Protein AF-A0A1G9VA24-F1 (afdb_monomer)

pLDDT: mean 72.99, std 14.92, range [42.81, 91.88]

Radius of gyration: 18.96 Å; Cα contacts (8 Å, |Δi|>4): 62; chains: 1; bounding box: 37×25×59 Å

Foldseek 3Di:
DDQDPDPLSLLVVLLVLLVVVLPDPPQDPVRNVVSVVSNVVSCVQNVVVDDHPDPPDPSNVVSVVVSVVSVVVSVVVVVVVVVVVPQPDQADPVRPRDPDDPPPPDDD

Organism: NCBI:txid582672

Solvent-accessible surface area (backbone atoms only — not comparable to full-atom values): 6508 Å² total; per-residue (Å²): 132,81,63,48,93,50,70,63,37,45,32,54,46,49,30,53,51,31,51,52,60,48,70,41,84,91,57,52,68,74,56,37,51,52,29,48,50,51,31,52,54,28,46,73,63,58,46,89,83,55,81,68,62,58,83,95,34,73,69,30,53,50,52,52,54,52,50,50,54,54,52,49,52,54,51,50,53,52,50,53,52,51,59,62,67,71,46,85,73,74,51,50,99,82,72,72,34,69,82,75,59,102,73,67,82,76,76,134

Mean predicted aligned error: 12.88 Å

Sequence (108 aa):
MRPTDDLAGRLRWLDKVATHARGLPDVPAPRAALLQAIIEWARSHDHGTQVLPREGTRPADTIDRELRALQEYVEQDRRARQQYSDLPQNTRADGSGEPVGPDWPFYE

Secondary structure (DSSP, 8-state):
-PPPSSHHHHHHHHHHHHHHHHTSTT--HHHHHHHHHHHHHHHHHHSTTS-PPPTTSHHHHHHHHHHHHHHHHHHHHHHHHHHHHSS-----TTS------TTTTPP-

Structure (mmCIF, N/CA/C/O backbone):
data_AF-A0A1G9VA24-F1
#
_entry.id   AF-A0A1G9VA24-F1
#
loop_
_atom_site.group_PDB
_atom_site.id
_atom_site.type_symbol
_atom_site.label_atom_id
_atom_site.label_alt_id
_atom_site.label_comp_id
_atom_site.label_asym_id
_atom_site.label_entity_id
_atom_site.label_seq_id
_atom_site.pdbx_PDB_ins_code
_atom_site.Cartn_x
_atom_site.Cartn_y
_atom_site.Cartn_z
_atom_site.occupancy
_atom_site.B_iso_or_equiv
_atom_site.auth_seq_id
_atom_site.auth_comp_id
_atom_site.auth_asym_id
_atom_site.auth_atom_id
_atom_site.pdbx_PDB_model_num
ATOM 1 N N . MET A 1 1 ? -4.423 -17.301 1.077 1.00 43.34 1 MET A N 1
ATOM 2 C CA . MET A 1 1 ? -4.779 -16.963 2.472 1.00 43.34 1 MET A CA 1
ATOM 3 C C . MET A 1 1 ? -5.730 -15.780 2.386 1.00 43.34 1 MET A C 1
ATOM 5 O O . MET A 1 1 ? -5.306 -14.751 1.875 1.00 43.34 1 MET A O 1
ATOM 9 N N . ARG A 1 2 ? -7.021 -15.958 2.698 1.00 45.72 2 ARG A N 1
ATOM 10 C CA . ARG A 1 2 ? -7.968 -14.828 2.714 1.00 45.72 2 ARG A CA 1
ATOM 11 C C . ARG A 1 2 ? -7.557 -13.873 3.847 1.00 45.72 2 ARG A C 1
ATOM 13 O O . ARG A 1 2 ? -7.110 -14.388 4.874 1.00 45.72 2 ARG A O 1
ATOM 20 N N . PRO A 1 3 ? -7.649 -12.544 3.674 1.00 49.97 3 PRO A N 1
ATOM 21 C CA . PRO A 1 3 ? -7.504 -11.634 4.801 1.00 49.97 3 PRO A CA 1
ATOM 22 C C . PRO A 1 3 ? -8.572 -11.991 5.838 1.00 49.97 3 PRO A C 1
ATOM 24 O O . PRO A 1 3 ? -9.726 -12.227 5.483 1.00 49.97 3 PRO A O 1
ATOM 27 N N . THR A 1 4 ? -8.178 -12.107 7.103 1.00 55.19 4 THR A N 1
ATOM 28 C CA . THR A 1 4 ? -9.132 -12.040 8.211 1.00 55.19 4 THR A CA 1
ATOM 29 C C . THR A 1 4 ? -9.849 -10.691 8.090 1.00 55.19 4 THR A C 1
ATOM 31 O O . THR A 1 4 ? -9.181 -9.697 7.812 1.00 55.19 4 THR A O 1
ATOM 34 N N . ASP A 1 5 ? -11.178 -10.644 8.236 1.00 66.62 5 ASP A N 1
ATOM 35 C CA . ASP A 1 5 ? -11.960 -9.401 8.047 1.00 66.62 5 ASP A CA 1
ATOM 36 C C . ASP A 1 5 ? -11.600 -8.295 9.062 1.00 66.62 5 ASP A C 1
ATOM 38 O O . ASP A 1 5 ? -11.943 -7.126 8.880 1.00 66.62 5 ASP A O 1
ATOM 42 N N . ASP A 1 6 ? -10.846 -8.634 10.110 1.00 77.00 6 ASP A N 1
ATOM 43 C CA . ASP A 1 6 ? -10.328 -7.664 11.062 1.00 77.00 6 ASP A CA 1
ATOM 44 C C . ASP A 1 6 ? -9.209 -6.776 10.475 1.00 77.00 6 ASP A C 1
ATOM 46 O O . ASP A 1 6 ? -8.467 -7.132 9.554 1.00 77.00 6 ASP A O 1
ATOM 50 N N . LEU A 1 7 ? -9.106 -5.556 11.010 1.00 80.69 7 LEU A N 1
ATOM 51 C CA . LEU A 1 7 ? -8.142 -4.543 10.570 1.00 80.69 7 LEU A CA 1
ATOM 52 C C . LEU A 1 7 ? -6.690 -5.059 10.623 1.00 80.69 7 LEU A C 1
ATOM 54 O O . LEU A 1 7 ? -5.912 -4.827 9.699 1.00 80.69 7 LEU A O 1
ATOM 58 N N . ALA A 1 8 ? -6.341 -5.823 11.660 1.00 81.75 8 ALA A N 1
ATOM 59 C CA . ALA A 1 8 ? -5.005 -6.393 11.828 1.00 81.75 8 ALA A CA 1
ATOM 60 C C . ALA A 1 8 ? -4.658 -7.410 10.724 1.00 81.75 8 ALA A C 1
ATOM 62 O O . ALA A 1 8 ? -3.559 -7.407 10.172 1.00 81.75 8 ALA A O 1
ATOM 63 N N . GLY A 1 9 ? -5.599 -8.281 10.361 1.00 82.31 9 GLY A N 1
ATOM 64 C CA . GLY A 1 9 ? -5.462 -9.255 9.284 1.00 82.31 9 GLY A CA 1
ATOM 65 C C . GLY A 1 9 ? -5.260 -8.586 7.929 1.00 82.31 9 GLY A C 1
ATOM 66 O O . GLY A 1 9 ? -4.410 -9.023 7.147 1.00 82.31 9 GLY A O 1
ATOM 67 N N . ARG A 1 10 ? -5.978 -7.488 7.672 1.00 83.25 10 ARG A N 1
ATOM 68 C CA . ARG A 1 10 ? -5.829 -6.698 6.443 1.00 83.25 10 ARG A CA 1
ATOM 69 C C . ARG A 1 10 ? -4.491 -5.945 6.381 1.00 83.25 10 ARG A C 1
ATOM 71 O O . ARG A 1 10 ? -3.870 -5.937 5.317 1.00 83.25 10 ARG A O 1
ATOM 78 N N . LEU A 1 11 ? -4.005 -5.396 7.500 1.00 86.81 11 LEU A N 1
ATOM 79 C CA . LEU A 1 11 ? -2.672 -4.779 7.601 1.00 86.81 11 LEU A CA 1
ATOM 80 C C . LEU A 1 11 ? -1.548 -5.799 7.359 1.00 86.81 11 LEU A C 1
ATOM 82 O O . LEU A 1 11 ? -0.671 -5.570 6.525 1.00 86.81 11 LEU A O 1
ATOM 86 N N . ARG A 1 12 ? -1.616 -6.968 8.009 1.00 86.94 12 ARG A N 1
ATOM 87 C CA . ARG A 1 12 ? -0.652 -8.066 7.806 1.00 86.94 12 ARG A CA 1
ATOM 88 C C . ARG A 1 12 ? -0.640 -8.591 6.377 1.00 86.94 12 ARG A C 1
ATOM 90 O O . ARG A 1 12 ? 0.418 -8.924 5.843 1.00 86.94 12 ARG A O 1
ATOM 97 N N . TRP A 1 13 ? -1.813 -8.691 5.752 1.00 87.94 13 TRP A N 1
ATOM 98 C CA . TRP A 1 13 ? -1.907 -9.062 4.344 1.00 87.94 13 TRP A CA 1
ATOM 99 C C . TRP A 1 13 ? -1.180 -8.043 3.462 1.00 87.94 13 TRP A C 1
ATOM 101 O O . TRP A 1 13 ? -0.388 -8.448 2.610 1.00 87.94 13 TRP A O 1
ATOM 111 N N . LEU A 1 14 ? -1.391 -6.745 3.699 1.00 87.00 14 LEU A N 1
ATOM 112 C CA . LEU A 1 14 ? -0.763 -5.683 2.917 1.00 87.00 14 LEU A CA 1
ATOM 113 C C . LEU A 1 14 ? 0.767 -5.703 3.054 1.00 87.00 14 LEU A C 1
ATOM 115 O O . LEU A 1 14 ? 1.452 -5.703 2.032 1.00 87.00 14 LEU A O 1
ATOM 119 N N . ASP A 1 15 ? 1.302 -5.812 4.278 1.00 89.81 15 ASP A N 1
ATOM 120 C CA . ASP A 1 15 ? 2.750 -5.966 4.522 1.00 89.81 15 ASP A CA 1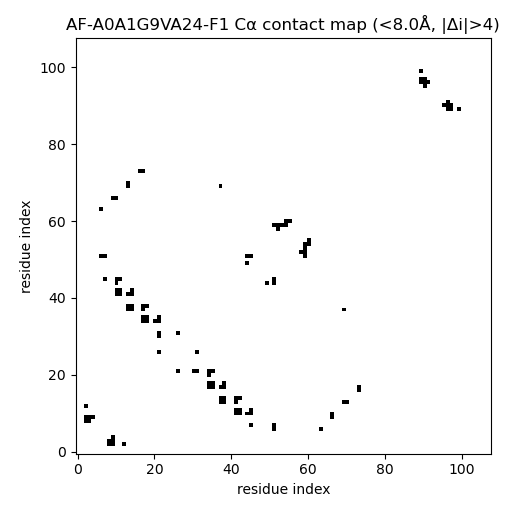
ATOM 121 C C . ASP A 1 15 ? 3.319 -7.165 3.753 1.00 89.81 15 ASP A C 1
ATOM 123 O O . ASP A 1 15 ? 4.313 -7.046 3.032 1.00 89.81 15 ASP A O 1
ATOM 127 N N . LYS A 1 16 ? 2.648 -8.321 3.832 1.00 89.44 16 LYS A N 1
ATOM 128 C CA . LYS A 1 16 ? 3.092 -9.545 3.156 1.00 89.44 16 LYS A CA 1
ATOM 129 C C . LYS A 1 16 ? 3.125 -9.392 1.636 1.00 89.44 16 LYS A C 1
ATOM 131 O O . LYS A 1 16 ? 4.105 -9.797 1.009 1.00 89.44 16 LYS A O 1
ATOM 136 N N . VAL A 1 17 ? 2.068 -8.843 1.034 1.00 87.75 17 VAL A N 1
ATOM 137 C CA . VAL A 1 17 ? 1.991 -8.696 -0.427 1.00 87.75 17 VAL A CA 1
ATOM 138 C C . VAL A 1 17 ? 2.964 -7.626 -0.917 1.00 87.75 17 VAL A C 1
ATOM 140 O O . VAL A 1 17 ? 3.680 -7.881 -1.884 1.00 87.75 17 VAL A O 1
ATOM 143 N N . ALA A 1 18 ? 3.069 -6.483 -0.236 1.00 88.75 18 ALA A N 1
ATOM 144 C CA . ALA A 1 18 ? 4.021 -5.434 -0.596 1.00 88.75 18 ALA A CA 1
ATOM 145 C C . ALA A 1 18 ? 5.479 -5.901 -0.443 1.00 88.75 18 ALA A C 1
ATOM 147 O O . ALA A 1 18 ? 6.298 -5.666 -1.333 1.00 88.75 18 ALA A O 1
ATOM 148 N N . THR A 1 19 ? 5.797 -6.639 0.629 1.00 90.31 19 THR A N 1
ATOM 149 C CA . THR A 1 19 ? 7.117 -7.262 0.829 1.00 90.31 19 THR A CA 1
ATOM 150 C C . THR A 1 19 ? 7.449 -8.226 -0.303 1.00 90.31 19 THR A C 1
ATOM 152 O O . THR A 1 19 ? 8.550 -8.177 -0.853 1.00 90.31 19 THR A O 1
ATOM 155 N N . HIS A 1 20 ? 6.497 -9.079 -0.687 1.00 87.94 20 HIS A N 1
ATOM 156 C CA . HIS A 1 20 ? 6.690 -9.997 -1.802 1.00 87.94 20 HIS A CA 1
ATOM 157 C C . HIS A 1 20 ? 6.895 -9.246 -3.123 1.00 87.94 20 HIS A C 1
ATOM 159 O O . HIS A 1 20 ? 7.870 -9.511 -3.819 1.00 87.94 20 HIS A O 1
ATOM 165 N N . ALA A 1 21 ? 6.033 -8.274 -3.437 1.00 83.31 21 ALA A N 1
ATOM 166 C CA . ALA A 1 21 ? 6.106 -7.490 -4.668 1.00 83.31 21 ALA A CA 1
ATOM 167 C C . ALA A 1 21 ? 7.442 -6.750 -4.813 1.00 83.31 21 ALA A C 1
ATOM 169 O O . ALA A 1 21 ? 8.009 -6.722 -5.904 1.00 83.31 21 ALA A O 1
ATOM 170 N N . ARG A 1 22 ? 7.970 -6.206 -3.708 1.00 86.75 22 ARG A N 1
ATOM 171 C CA . ARG A 1 22 ? 9.265 -5.512 -3.669 1.00 86.75 22 ARG A CA 1
ATOM 172 C C . ARG A 1 22 ? 10.445 -6.455 -3.905 1.00 86.75 22 ARG A C 1
ATOM 174 O O . ARG A 1 22 ? 11.456 -6.024 -4.442 1.00 86.75 22 ARG A O 1
ATOM 181 N N . GLY A 1 23 ? 10.331 -7.710 -3.469 1.00 84.50 23 GLY A N 1
ATOM 182 C CA . GLY A 1 23 ? 11.377 -8.727 -3.601 1.00 84.50 23 GLY A CA 1
ATOM 183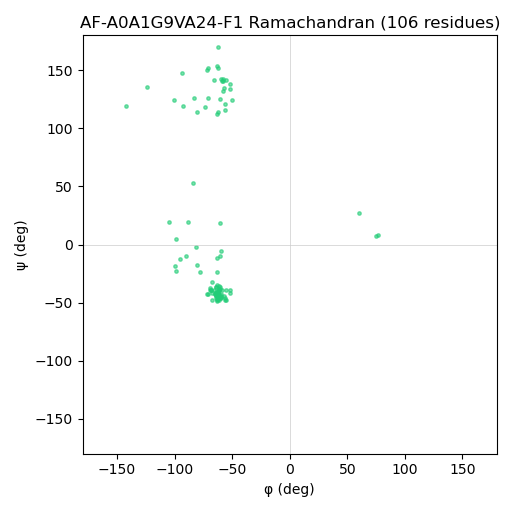 C C . GLY A 1 23 ? 11.443 -9.404 -4.972 1.00 84.50 23 GLY A C 1
ATOM 184 O O . GLY A 1 23 ? 12.296 -10.264 -5.175 1.00 84.50 23 GLY A O 1
ATOM 185 N N . LEU A 1 24 ? 10.546 -9.059 -5.897 1.00 81.44 24 LEU A N 1
ATOM 186 C CA . LEU A 1 24 ? 10.564 -9.606 -7.250 1.00 81.44 24 LEU A CA 1
ATOM 187 C C . LEU A 1 24 ? 11.739 -9.027 -8.063 1.00 81.44 24 LEU A C 1
ATOM 189 O O . LEU A 1 24 ? 12.139 -7.884 -7.830 1.00 81.44 24 LEU A O 1
ATOM 193 N N . PRO A 1 25 ? 12.280 -9.788 -9.031 1.00 75.12 25 PRO A N 1
ATOM 194 C CA . PRO A 1 25 ? 13.293 -9.270 -9.943 1.00 75.12 25 PRO A CA 1
ATOM 195 C C . PRO A 1 25 ? 12.724 -8.117 -10.786 1.00 75.12 25 PRO A C 1
ATOM 197 O O . PRO A 1 25 ? 11.510 -8.039 -11.019 1.00 75.12 25 PRO A O 1
ATOM 200 N N . ASP A 1 26 ? 13.615 -7.213 -11.201 1.00 78.56 26 ASP A N 1
ATOM 201 C CA . ASP A 1 26 ? 13.349 -6.094 -12.119 1.00 78.56 26 ASP A CA 1
ATOM 202 C C . ASP A 1 26 ? 12.296 -5.077 -11.653 1.00 78.56 26 ASP A C 1
ATOM 204 O O . ASP A 1 26 ? 11.650 -4.403 -12.456 1.00 78.56 26 ASP A O 1
ATOM 208 N N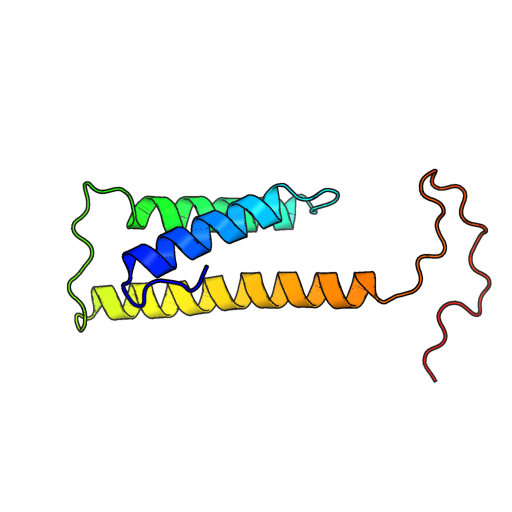 . VAL A 1 27 ? 12.119 -4.919 -10.339 1.00 73.56 27 VAL A N 1
ATOM 209 C CA . VAL A 1 27 ? 11.276 -3.853 -9.782 1.00 73.56 27 VAL A CA 1
ATOM 210 C C . VAL A 1 27 ? 12.008 -2.509 -9.920 1.00 73.56 27 VAL A C 1
ATOM 212 O O . VAL A 1 27 ? 13.064 -2.331 -9.309 1.00 73.56 27 VAL A O 1
ATOM 215 N N . PRO A 1 28 ? 11.463 -1.523 -10.662 1.00 80.19 28 PRO A N 1
ATOM 216 C CA . PRO A 1 28 ? 12.107 -0.219 -10.805 1.00 80.19 28 PRO A CA 1
ATOM 217 C C . PRO A 1 28 ? 12.293 0.472 -9.449 1.00 80.19 28 PRO A C 1
ATOM 219 O O . PRO A 1 28 ? 11.396 0.424 -8.607 1.00 80.19 28 PRO A O 1
ATOM 222 N N . ALA A 1 29 ? 13.408 1.181 -9.247 1.00 79.69 29 ALA A N 1
ATOM 223 C CA . ALA A 1 29 ? 13.715 1.837 -7.969 1.00 79.69 29 ALA A CA 1
ATOM 224 C C . ALA A 1 29 ? 12.586 2.750 -7.428 1.00 79.69 29 ALA A C 1
ATOM 226 O O . ALA A 1 29 ? 12.272 2.641 -6.240 1.00 79.69 29 ALA A O 1
ATOM 227 N N . PRO A 1 30 ? 11.891 3.567 -8.253 1.00 81.75 30 PRO A N 1
ATOM 228 C CA . PRO A 1 30 ? 10.740 4.344 -7.779 1.00 81.75 30 PRO A CA 1
ATOM 229 C C . PRO A 1 30 ? 9.602 3.463 -7.246 1.00 81.75 30 PRO A C 1
ATOM 231 O O . PRO A 1 30 ? 8.960 3.789 -6.251 1.00 81.75 30 PRO A O 1
ATOM 234 N N . ARG A 1 31 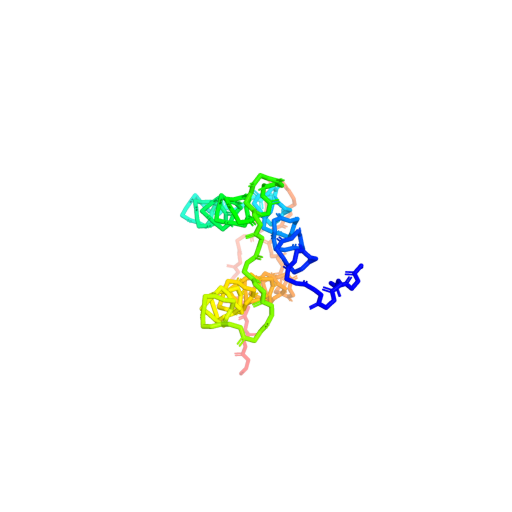? 9.378 2.305 -7.877 1.00 78.19 31 ARG A N 1
ATOM 235 C CA . ARG A 1 31 ? 8.354 1.339 -7.470 1.00 78.19 31 ARG A CA 1
ATOM 236 C C . ARG A 1 31 ? 8.745 0.629 -6.178 1.00 78.19 31 ARG A C 1
ATOM 238 O O . ARG A 1 31 ? 7.911 0.478 -5.290 1.00 78.19 31 ARG A O 1
ATOM 245 N N . ALA A 1 32 ? 10.010 0.235 -6.050 1.00 84.38 32 ALA A N 1
ATOM 246 C CA . ALA A 1 32 ? 10.532 -0.370 -4.830 1.00 84.38 32 ALA A CA 1
ATOM 247 C C . ALA A 1 32 ? 10.408 0.581 -3.627 1.00 84.38 32 ALA A C 1
ATOM 249 O O . ALA A 1 32 ? 10.046 0.133 -2.541 1.00 84.38 32 ALA A O 1
ATOM 250 N N . ALA A 1 33 ? 10.640 1.884 -3.831 1.00 85.88 33 ALA A N 1
ATOM 251 C CA . ALA A 1 33 ? 10.472 2.908 -2.802 1.00 85.88 33 ALA A CA 1
ATOM 252 C C . ALA A 1 33 ? 9.007 3.049 -2.350 1.00 85.88 33 ALA A C 1
ATOM 254 O O . ALA A 1 33 ? 8.736 3.092 -1.152 1.00 85.88 33 ALA A O 1
ATOM 255 N N . LEU A 1 34 ? 8.053 3.041 -3.288 1.00 85.94 34 LEU A N 1
ATOM 256 C CA . LEU A 1 34 ? 6.622 3.067 -2.958 1.00 85.94 34 LEU A CA 1
ATOM 257 C C . LEU A 1 34 ? 6.190 1.813 -2.186 1.00 85.94 34 LEU A C 1
ATOM 259 O O . LEU A 1 34 ? 5.507 1.917 -1.171 1.00 85.94 34 LEU A O 1
ATOM 263 N N . LEU A 1 35 ? 6.632 0.627 -2.611 1.00 88.94 35 LEU A N 1
ATOM 264 C CA . LEU A 1 35 ? 6.345 -0.623 -1.900 1.00 88.94 35 LEU A CA 1
ATOM 265 C C . LEU A 1 35 ? 6.980 -0.647 -0.501 1.00 88.94 35 LEU A C 1
ATOM 267 O O . LEU A 1 35 ? 6.367 -1.149 0.437 1.00 88.94 35 LEU A O 1
ATOM 271 N N . GLN A 1 36 ? 8.176 -0.075 -0.337 1.00 91.88 36 GLN A N 1
ATOM 272 C CA . GLN A 1 36 ? 8.812 0.104 0.971 1.00 91.88 36 GLN A CA 1
ATOM 273 C C . GLN A 1 36 ? 7.990 1.026 1.884 1.00 91.88 36 GLN A C 1
ATOM 275 O O . GLN A 1 36 ? 7.757 0.667 3.035 1.00 91.88 36 GLN A O 1
ATOM 280 N N . ALA A 1 37 ? 7.490 2.153 1.372 1.00 89.31 37 ALA A N 1
ATOM 281 C CA . ALA A 1 37 ? 6.641 3.061 2.144 1.00 89.31 37 ALA A CA 1
ATOM 282 C C . ALA A 1 37 ? 5.338 2.382 2.609 1.00 89.31 37 ALA A C 1
ATOM 284 O O . ALA A 1 37 ? 4.913 2.564 3.748 1.00 89.31 37 ALA A O 1
ATOM 285 N N . ILE A 1 38 ? 4.738 1.537 1.762 1.00 89.12 38 ILE A N 1
ATOM 286 C CA . ILE A 1 38 ? 3.546 0.744 2.110 1.00 89.12 38 ILE A CA 1
ATOM 287 C C . ILE A 1 38 ? 3.843 -0.242 3.246 1.00 89.12 38 ILE A C 1
ATOM 289 O O . ILE A 1 38 ? 3.043 -0.379 4.171 1.00 89.12 38 ILE A O 1
ATOM 293 N N . ILE A 1 39 ? 4.994 -0.916 3.194 1.00 90.12 39 ILE A N 1
ATOM 294 C CA . ILE A 1 39 ? 5.443 -1.849 4.239 1.00 90.12 39 ILE A CA 1
ATOM 295 C C . ILE A 1 39 ? 5.622 -1.120 5.573 1.00 90.12 39 ILE A C 1
ATOM 297 O O . ILE A 1 39 ? 5.142 -1.584 6.606 1.00 90.12 39 ILE A O 1
ATOM 301 N N . GLU A 1 40 ? 6.295 0.029 5.558 1.00 90.94 40 GLU A N 1
ATOM 302 C CA . GLU A 1 40 ? 6.521 0.845 6.755 1.00 90.94 40 GLU A CA 1
ATOM 303 C C . GLU A 1 40 ? 5.210 1.351 7.352 1.00 90.94 40 GLU A C 1
ATOM 305 O O . GLU A 1 40 ? 5.014 1.256 8.565 1.00 90.94 40 GLU A O 1
ATOM 310 N N . TRP A 1 41 ? 4.288 1.812 6.503 1.00 90.38 41 TRP A N 1
ATOM 311 C CA . TRP A 1 41 ? 2.957 2.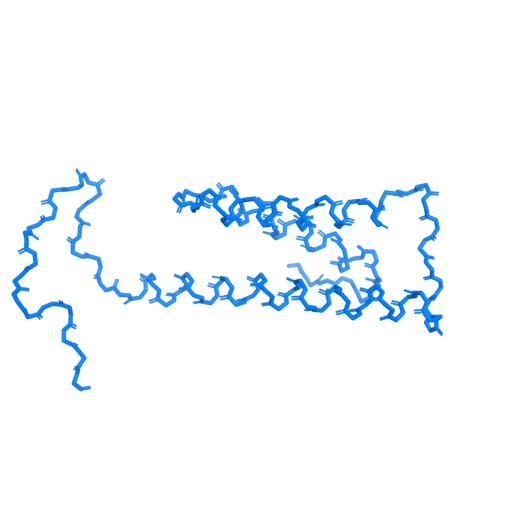234 6.921 1.00 90.38 41 TRP A CA 1
ATOM 312 C C . TRP A 1 41 ? 2.161 1.079 7.537 1.00 90.38 41 TRP A C 1
ATOM 314 O O . TRP A 1 41 ? 1.601 1.228 8.618 1.00 90.38 41 TRP A O 1
ATOM 324 N N . ALA A 1 42 ? 2.144 -0.104 6.917 1.00 88.00 42 ALA A N 1
ATOM 325 C CA . ALA A 1 42 ? 1.409 -1.248 7.460 1.00 88.00 42 ALA A CA 1
ATOM 326 C C . ALA A 1 42 ? 1.966 -1.684 8.827 1.00 88.00 42 ALA A C 1
ATOM 328 O O . ALA A 1 42 ? 1.207 -1.943 9.762 1.00 88.00 42 ALA A O 1
ATOM 329 N N . ARG A 1 43 ? 3.296 -1.707 8.972 1.00 87.00 43 ARG A N 1
ATOM 330 C CA . ARG A 1 43 ? 3.967 -2.086 10.225 1.00 87.00 43 ARG A CA 1
ATOM 331 C C . ARG A 1 43 ? 3.780 -1.063 11.334 1.00 87.00 43 ARG A C 1
ATOM 333 O O . ARG A 1 43 ? 3.619 -1.465 12.483 1.00 87.00 43 ARG A O 1
ATOM 340 N N . SER A 1 44 ? 3.773 0.233 11.018 1.00 85.56 44 SER A N 1
ATOM 341 C CA . SER A 1 44 ? 3.537 1.273 12.028 1.00 85.56 44 SER A CA 1
ATOM 342 C C . SER A 1 44 ? 2.141 1.180 12.654 1.00 85.56 44 SER A C 1
ATOM 344 O O . SER A 1 44 ? 1.975 1.602 13.795 1.00 85.56 44 SER A O 1
ATOM 346 N N . HIS A 1 45 ? 1.181 0.565 11.952 1.00 79.12 45 HIS A N 1
ATOM 347 C CA . HIS A 1 45 ? -0.187 0.356 12.424 1.00 79.12 45 HIS A CA 1
ATOM 348 C C . HIS A 1 45 ? -0.448 -1.053 13.005 1.00 79.12 45 HIS A C 1
ATOM 350 O O . HIS A 1 45 ? -1.373 -1.194 13.797 1.00 79.12 45 HIS A O 1
ATOM 356 N N . ASP A 1 46 ? 0.336 -2.090 12.664 1.00 75.56 46 ASP A N 1
ATOM 357 C CA . ASP A 1 46 ? 0.186 -3.463 13.214 1.00 75.56 46 ASP A CA 1
ATOM 358 C C . ASP A 1 46 ? 1.103 -3.762 14.420 1.00 75.56 46 ASP A C 1
ATOM 360 O O . ASP A 1 46 ? 0.914 -4.767 15.108 1.00 75.56 46 ASP A O 1
ATOM 364 N N . HIS A 1 47 ? 2.107 -2.924 14.720 1.00 62.38 47 HIS A N 1
ATOM 365 C CA . HIS A 1 47 ? 2.994 -3.177 15.861 1.00 62.38 47 HIS A CA 1
ATOM 366 C C . HIS A 1 47 ? 2.205 -3.173 17.183 1.00 62.38 47 HIS A C 1
ATOM 368 O O . HIS A 1 47 ? 1.704 -2.142 17.629 1.00 62.38 47 HIS A O 1
ATOM 374 N N . GLY A 1 48 ? 2.144 -4.353 17.817 1.00 55.38 48 GLY A N 1
ATOM 375 C CA . GLY A 1 48 ? 1.286 -4.730 18.953 1.00 55.38 48 GLY A CA 1
ATOM 376 C C . GLY A 1 48 ? 1.421 -3.950 20.268 1.00 55.38 48 GLY A C 1
ATOM 377 O O . GLY A 1 48 ? 0.988 -4.441 21.306 1.00 55.38 48 GLY A O 1
ATOM 378 N N . THR A 1 49 ? 2.002 -2.753 20.250 1.00 53.44 49 THR A N 1
ATOM 379 C CA . THR A 1 49 ? 1.959 -1.778 21.346 1.00 53.44 49 THR A CA 1
ATOM 380 C C . THR A 1 49 ? 0.923 -0.676 21.123 1.00 53.44 49 THR A C 1
ATOM 382 O O . THR A 1 49 ? 0.512 -0.046 22.098 1.00 53.44 49 THR A O 1
ATOM 385 N N . GLN A 1 50 ? 0.452 -0.453 19.889 1.00 62.31 50 GLN A N 1
ATOM 386 C CA . GLN A 1 50 ? -0.700 0.413 19.637 1.00 62.31 50 GLN A CA 1
ATOM 387 C C . GLN A 1 50 ? -1.978 -0.418 19.603 1.00 62.31 50 GLN A C 1
ATOM 389 O O . GLN A 1 50 ? -2.151 -1.316 18.782 1.00 62.31 50 GLN A O 1
ATOM 394 N N . VAL A 1 51 ? -2.895 -0.107 20.519 1.00 68.62 51 VAL A N 1
ATOM 395 C CA . VAL A 1 51 ? -4.263 -0.613 20.445 1.00 68.62 51 VAL A CA 1
ATOM 396 C C . VAL A 1 51 ? -4.871 -0.042 19.169 1.00 68.62 51 VAL A C 1
ATOM 398 O O . VAL A 1 51 ? -5.066 1.171 19.073 1.00 68.62 51 VAL A O 1
ATOM 401 N N . LEU A 1 52 ? -5.141 -0.909 18.190 1.00 73.94 52 LEU A N 1
ATOM 402 C CA . LEU A 1 52 ? -5.865 -0.518 16.986 1.00 73.94 52 LEU A CA 1
ATOM 403 C C . LEU A 1 52 ? -7.165 0.192 17.388 1.00 73.94 52 LEU A C 1
ATOM 405 O O . LEU A 1 52 ? -7.837 -0.247 18.331 1.00 73.94 52 LEU A O 1
ATOM 409 N N . PRO A 1 53 ? -7.538 1.287 16.705 1.00 75.31 53 PRO A N 1
ATOM 410 C CA . PRO A 1 53 ? -8.782 1.965 17.007 1.00 75.31 53 PRO A CA 1
ATOM 411 C C . PRO A 1 53 ? -9.950 0.993 16.853 1.00 75.31 53 PRO A C 1
ATOM 413 O O . PRO A 1 53 ? -9.982 0.157 15.948 1.00 75.31 53 PRO A O 1
ATOM 416 N N . ARG A 1 54 ? -10.913 1.099 17.771 1.00 76.88 54 ARG A N 1
ATOM 417 C CA . ARG A 1 54 ? -12.091 0.234 17.777 1.00 76.88 54 ARG A CA 1
ATOM 418 C C . ARG A 1 54 ? -12.853 0.390 16.461 1.00 76.88 54 ARG A C 1
ATOM 420 O O . ARG A 1 54 ? -13.000 1.501 15.951 1.00 76.88 54 ARG A O 1
ATOM 427 N N . GLU A 1 55 ? -13.353 -0.721 15.940 1.00 76.62 55 GLU A N 1
ATOM 428 C CA . GLU A 1 55 ? -14.179 -0.736 14.736 1.00 76.62 55 GLU A CA 1
ATOM 429 C C . GLU A 1 55 ? -15.393 0.202 14.877 1.00 76.62 55 GLU A C 1
ATOM 431 O O . GLU A 1 55 ? -15.969 0.330 15.963 1.00 76.62 55 GLU A O 1
ATOM 436 N N . GLY A 1 56 ? -15.743 0.900 13.793 1.00 73.94 56 GLY A N 1
ATOM 437 C CA . GLY A 1 56 ? -16.812 1.906 13.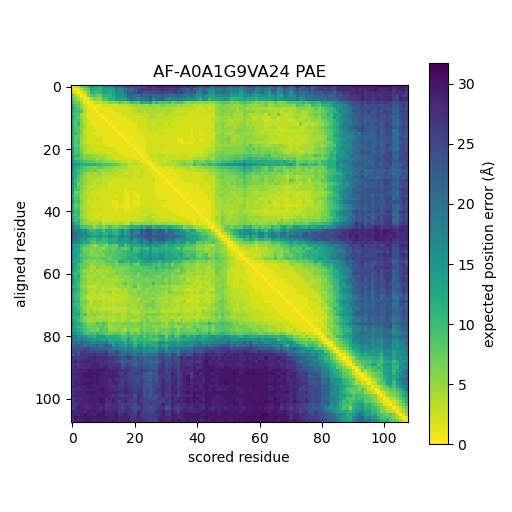774 1.00 73.94 56 GLY A CA 1
ATOM 438 C C . GLY A 1 56 ? -16.438 3.256 14.397 1.00 73.94 56 GLY A C 1
ATOM 439 O O . GLY A 1 56 ? -17.305 4.106 14.594 1.00 73.94 56 GLY A O 1
ATOM 440 N N . THR A 1 57 ? -15.163 3.471 14.735 1.00 81.25 57 THR A N 1
ATOM 441 C CA . THR A 1 57 ? -14.661 4.793 15.128 1.00 81.25 57 THR A CA 1
ATOM 442 C C . THR A 1 57 ? -14.081 5.536 13.925 1.00 81.25 57 THR A C 1
ATOM 444 O O . THR A 1 57 ? -13.459 4.941 13.050 1.00 81.25 57 THR A O 1
ATOM 447 N N . ARG A 1 58 ? -14.191 6.870 13.916 1.00 83.19 58 ARG A N 1
ATOM 448 C CA . ARG A 1 58 ? -13.628 7.721 12.850 1.00 83.19 58 ARG A CA 1
ATOM 449 C C . ARG A 1 58 ? -12.132 7.461 12.557 1.00 83.19 58 ARG A C 1
ATOM 451 O O . ARG A 1 58 ? -11.753 7.499 11.384 1.00 83.19 58 ARG A O 1
ATOM 458 N N . PRO A 1 59 ? -11.264 7.204 13.558 1.00 77.19 59 PRO A N 1
ATOM 459 C CA . PRO A 1 59 ? -9.885 6.796 13.296 1.00 77.19 59 PRO A CA 1
ATOM 460 C C . PRO A 1 59 ? -9.788 5.454 12.558 1.00 77.19 59 PRO A C 1
ATOM 462 O O . PRO A 1 59 ? -9.013 5.355 11.612 1.00 77.19 59 PRO A O 1
ATOM 465 N N . ALA A 1 60 ? -10.602 4.456 12.925 1.00 79.19 60 ALA A N 1
ATOM 466 C CA . ALA A 1 60 ? -10.661 3.182 12.207 1.00 79.19 60 ALA A CA 1
ATOM 467 C C . ALA A 1 60 ? -11.132 3.369 10.755 1.00 79.19 60 ALA A C 1
ATOM 469 O O . ALA A 1 60 ? -10.506 2.827 9.853 1.00 79.19 60 ALA A O 1
ATOM 470 N N . ASP A 1 61 ? -12.139 4.214 10.509 1.00 82.25 61 ASP A N 1
ATOM 471 C CA . ASP A 1 61 ? -12.624 4.507 9.149 1.00 82.25 61 ASP A CA 1
ATOM 472 C C . ASP A 1 61 ? -11.558 5.190 8.279 1.00 82.25 61 ASP A C 1
ATOM 474 O O . ASP A 1 61 ? -11.477 4.966 7.070 1.00 82.25 61 ASP A O 1
ATOM 478 N N . THR A 1 62 ? -10.728 6.036 8.896 1.00 85.75 62 THR A N 1
ATOM 479 C CA . THR A 1 62 ? -9.626 6.718 8.205 1.00 85.75 62 THR A CA 1
ATOM 480 C C . THR A 1 62 ? -8.565 5.711 7.776 1.00 85.75 62 THR A C 1
ATOM 482 O O . THR A 1 62 ? -8.177 5.698 6.608 1.00 85.75 62 THR A O 1
ATOM 485 N N . ILE A 1 63 ? -8.157 4.829 8.693 1.00 84.06 63 ILE A N 1
ATOM 486 C CA . ILE A 1 63 ? -7.202 3.756 8.400 1.00 84.06 63 ILE A CA 1
ATOM 487 C C . ILE A 1 63 ? -7.777 2.819 7.337 1.00 84.06 63 ILE A C 1
ATOM 489 O O . ILE A 1 63 ? -7.078 2.477 6.392 1.00 84.06 63 ILE A O 1
ATOM 493 N N . ASP A 1 64 ? -9.056 2.457 7.434 1.00 85.06 64 ASP A N 1
ATOM 494 C CA . ASP A 1 64 ? -9.718 1.584 6.464 1.00 85.06 64 ASP A CA 1
ATOM 495 C C . ASP A 1 64 ? -9.767 2.192 5.061 1.00 85.06 64 ASP A C 1
ATOM 497 O O . ASP A 1 64 ? -9.561 1.486 4.069 1.00 85.06 64 ASP A O 1
ATOM 501 N N . ARG A 1 65 ? -10.022 3.499 4.952 1.00 86.88 65 ARG A N 1
ATOM 502 C CA . ARG A 1 65 ? -10.013 4.202 3.666 1.00 86.88 65 ARG A CA 1
ATOM 503 C C . ARG A 1 65 ? -8.622 4.197 3.040 1.00 86.88 65 ARG A C 1
ATOM 505 O O . ARG A 1 65 ? -8.498 3.932 1.845 1.00 86.88 65 ARG A O 1
ATOM 512 N N . GLU A 1 66 ? -7.599 4.491 3.832 1.00 87.62 66 GLU A N 1
ATOM 513 C CA . GLU A 1 66 ? -6.219 4.516 3.352 1.00 87.62 66 GLU A CA 1
ATOM 514 C C . GLU A 1 66 ? -5.734 3.113 2.981 1.00 87.62 66 GLU A C 1
ATOM 516 O O . GLU A 1 66 ? -5.188 2.907 1.898 1.00 87.62 66 GLU A O 1
ATOM 521 N N . LEU A 1 67 ? -6.066 2.119 3.804 1.00 86.38 67 LEU A N 1
ATOM 522 C CA . LEU A 1 67 ? -5.793 0.712 3.549 1.00 86.38 67 LEU A CA 1
ATOM 523 C C . LEU A 1 67 ? -6.384 0.260 2.212 1.00 86.38 67 LEU A C 1
ATOM 525 O O . LEU A 1 67 ? -5.680 -0.362 1.423 1.00 86.38 67 LEU A O 1
ATOM 529 N N . ARG A 1 68 ? -7.642 0.611 1.913 1.00 86.94 68 ARG A N 1
ATOM 530 C CA . ARG A 1 68 ? -8.268 0.294 0.617 1.00 86.94 68 ARG A CA 1
ATOM 531 C C . ARG A 1 68 ? -7.510 0.909 -0.560 1.00 86.94 68 ARG A C 1
ATOM 533 O O . ARG A 1 68 ? -7.301 0.217 -1.551 1.00 86.94 68 ARG A O 1
ATOM 540 N N . ALA A 1 69 ? -7.068 2.161 -0.445 1.00 86.38 69 ALA A N 1
ATOM 541 C CA . ALA A 1 69 ? -6.297 2.820 -1.499 1.00 86.38 69 ALA A CA 1
ATOM 542 C C . ALA A 1 69 ? -4.942 2.129 -1.741 1.00 86.38 69 ALA A C 1
ATOM 544 O O . ALA A 1 69 ? -4.553 1.900 -2.887 1.00 86.38 69 ALA A O 1
ATOM 545 N N . LEU A 1 70 ? -4.245 1.731 -0.670 1.00 87.38 70 LEU A N 1
ATOM 546 C CA . LEU A 1 70 ? -2.973 1.009 -0.772 1.00 87.38 70 LEU A CA 1
ATOM 547 C C . LEU A 1 70 ? -3.150 -0.411 -1.328 1.00 87.38 70 LEU A C 1
ATOM 549 O O . LEU A 1 70 ? -2.345 -0.864 -2.142 1.00 87.38 70 LEU A O 1
ATOM 553 N N . GLN A 1 71 ? -4.215 -1.110 -0.927 1.00 86.06 71 GLN A N 1
ATOM 554 C CA . GLN A 1 71 ? -4.568 -2.417 -1.485 1.00 86.06 71 GLN A CA 1
ATOM 555 C C . GLN A 1 71 ? -4.875 -2.317 -2.982 1.00 86.06 71 GLN A C 1
ATOM 557 O O . GLN A 1 71 ? -4.402 -3.143 -3.761 1.00 86.06 71 GLN A O 1
ATOM 562 N N . GLU A 1 72 ? -5.629 -1.297 -3.392 1.00 87.25 72 GLU A N 1
ATOM 563 C CA . GLU A 1 72 ? -5.944 -1.057 -4.797 1.00 87.25 72 GLU A CA 1
ATOM 564 C C . GLU A 1 72 ? -4.683 -0.776 -5.620 1.00 87.25 72 GLU A C 1
ATOM 566 O O . GLU A 1 72 ? -4.517 -1.380 -6.677 1.00 87.25 72 GLU A O 1
ATOM 571 N N . TYR A 1 73 ? -3.756 0.044 -5.113 1.00 84.56 73 TYR A N 1
ATOM 572 C CA . TYR A 1 73 ? -2.462 0.271 -5.763 1.00 84.56 73 TYR A CA 1
ATOM 573 C C . TYR A 1 73 ? -1.695 -1.040 -5.997 1.00 84.56 73 TYR A C 1
ATOM 575 O O . TYR A 1 73 ? -1.229 -1.303 -7.105 1.00 84.56 73 TYR A O 1
ATOM 583 N N . VAL A 1 74 ? -1.595 -1.895 -4.974 1.00 80.62 74 VAL A N 1
ATOM 584 C CA . VAL A 1 74 ? -0.885 -3.181 -5.071 1.00 80.62 74 VAL A CA 1
ATOM 585 C C . VAL A 1 74 ? -1.577 -4.139 -6.048 1.00 80.62 74 VAL A C 1
ATOM 587 O O . VAL A 1 74 ? -0.911 -4.830 -6.820 1.00 80.62 74 VAL A O 1
ATOM 590 N N . GLU A 1 75 ? -2.910 -4.182 -6.060 1.00 83.62 75 GLU A N 1
ATOM 591 C CA . GLU A 1 75 ? -3.665 -5.004 -7.012 1.00 83.62 75 GLU A CA 1
ATOM 592 C C . GLU A 1 75 ? -3.550 -4.485 -8.452 1.00 83.62 75 GLU A C 1
ATOM 594 O O . GLU A 1 75 ? -3.412 -5.285 -9.379 1.00 83.62 75 GLU A O 1
ATOM 599 N N . GLN A 1 76 ? -3.567 -3.166 -8.659 1.00 79.12 76 GLN A N 1
ATOM 600 C CA . GLN A 1 76 ? -3.319 -2.557 -9.967 1.00 79.12 76 GLN A CA 1
ATOM 601 C C . GLN A 1 76 ? -1.898 -2.860 -10.458 1.00 79.12 76 GLN A C 1
ATOM 603 O O . GLN A 1 76 ? -1.732 -3.260 -11.610 1.00 79.12 76 GLN A O 1
ATOM 608 N N . ASP A 1 77 ? -0.889 -2.765 -9.586 1.00 73.88 77 ASP A N 1
ATOM 609 C CA . ASP A 1 77 ? 0.492 -3.146 -9.909 1.00 73.88 77 ASP A CA 1
ATOM 610 C C . ASP A 1 77 ? 0.585 -4.624 -10.315 1.00 73.88 77 ASP A C 1
ATOM 612 O O . ASP A 1 77 ? 1.190 -4.964 -11.337 1.00 73.88 77 ASP A O 1
ATOM 616 N N . ARG A 1 78 ? -0.093 -5.509 -9.575 1.00 73.38 78 ARG A N 1
ATOM 617 C CA . ARG A 1 78 ? -0.162 -6.937 -9.902 1.00 73.38 78 ARG A CA 1
ATOM 618 C C . ARG A 1 78 ? -0.786 -7.183 -11.277 1.00 73.38 78 ARG A C 1
ATOM 620 O O . ARG A 1 78 ? -0.243 -7.972 -12.050 1.00 73.38 78 ARG A O 1
ATOM 627 N N . ARG A 1 79 ? -1.898 -6.512 -11.595 1.00 73.25 79 ARG A N 1
ATOM 628 C CA . ARG A 1 79 ? -2.576 -6.623 -12.902 1.00 73.25 79 ARG A CA 1
ATOM 629 C C . ARG A 1 79 ? -1.712 -6.097 -14.041 1.00 73.25 79 ARG A C 1
ATOM 631 O O . ARG A 1 79 ? -1.618 -6.760 -15.067 1.00 73.25 79 ARG A O 1
ATOM 638 N N . ALA A 1 80 ? -1.042 -4.961 -13.846 1.00 70.94 80 ALA A N 1
ATOM 639 C CA . ALA A 1 80 ? -0.126 -4.416 -14.840 1.00 70.94 80 ALA A CA 1
ATOM 640 C C . ALA A 1 80 ? 0.970 -5.438 -15.176 1.00 70.94 80 ALA A C 1
ATOM 642 O O . ALA A 1 80 ? 1.229 -5.698 -16.344 1.00 70.94 80 ALA A O 1
ATOM 643 N N . ARG A 1 81 ? 1.560 -6.105 -14.174 1.00 65.44 81 ARG A N 1
ATOM 644 C CA . ARG A 1 81 ? 2.567 -7.156 -14.417 1.00 65.44 81 ARG A CA 1
ATOM 645 C C . ARG A 1 81 ? 2.017 -8.378 -15.151 1.00 65.44 81 ARG A C 1
ATOM 647 O O . ARG A 1 81 ? 2.738 -8.932 -15.972 1.00 65.44 81 ARG A O 1
ATOM 654 N N . GLN A 1 82 ? 0.778 -8.789 -14.879 1.00 60.31 82 GLN A N 1
ATOM 655 C CA . GLN A 1 82 ? 0.135 -9.878 -15.627 1.00 60.31 82 GLN A CA 1
ATOM 656 C C . GLN A 1 82 ? -0.019 -9.516 -17.109 1.00 60.31 82 GLN A C 1
ATOM 658 O O . GLN A 1 82 ? 0.370 -10.301 -17.963 1.00 60.31 82 GLN A O 1
ATOM 663 N N . GLN A 1 83 ? -0.445 -8.288 -17.415 1.00 54.06 83 GLN A N 1
ATOM 664 C CA . GLN A 1 83 ? -0.583 -7.817 -18.799 1.00 54.06 83 GLN A CA 1
ATOM 665 C C . GLN A 1 83 ? 0.748 -7.808 -19.572 1.00 54.06 83 GLN A C 1
ATOM 667 O O . GLN A 1 83 ? 0.765 -8.127 -20.756 1.00 54.06 83 GLN A O 1
ATOM 672 N N . TYR A 1 84 ? 1.873 -7.496 -18.916 1.00 49.62 84 TYR A N 1
ATOM 673 C CA . TYR A 1 84 ? 3.200 -7.563 -19.548 1.00 49.62 84 TYR A CA 1
ATOM 674 C C . TYR A 1 84 ? 3.793 -8.980 -19.607 1.00 49.62 84 TYR A C 1
ATOM 676 O O . TYR A 1 84 ? 4.715 -9.210 -20.382 1.00 49.62 84 TYR A O 1
ATOM 684 N N . SER A 1 85 ? 3.284 -9.922 -18.807 1.00 50.06 85 SER A N 1
ATOM 685 C CA . SER A 1 85 ? 3.669 -11.340 -18.863 1.00 50.06 85 SER A CA 1
ATOM 686 C C . SER A 1 85 ? 2.997 -12.084 -20.021 1.00 50.06 85 SER A C 1
ATOM 688 O O . SER A 1 85 ? 3.519 -13.111 -20.447 1.00 50.06 85 SER A O 1
ATOM 690 N N . ASP A 1 86 ? 1.853 -11.589 -20.500 1.00 46.94 86 ASP A N 1
ATOM 691 C CA . ASP A 1 86 ? 1.087 -12.190 -21.599 1.00 46.94 86 ASP A CA 1
ATOM 692 C C . ASP A 1 86 ? 1.502 -11.651 -22.980 1.00 46.94 86 ASP A C 1
ATOM 694 O O . ASP A 1 86 ? 1.115 -12.201 -24.012 1.00 46.94 86 ASP A O 1
ATOM 698 N N . LEU A 1 87 ? 2.318 -10.593 -23.019 1.00 48.56 87 LEU A N 1
ATOM 699 C CA . LEU A 1 87 ? 2.994 -10.178 -24.242 1.00 48.56 87 LEU A CA 1
ATOM 700 C C . LEU A 1 87 ? 4.077 -11.213 -24.568 1.00 48.56 87 LEU A C 1
ATOM 702 O O . LEU A 1 87 ? 4.932 -11.469 -23.714 1.00 48.56 87 LEU A O 1
ATOM 706 N N . PRO A 1 88 ? 4.095 -11.801 -25.779 1.00 46.25 88 PRO A N 1
ATOM 707 C CA . PRO A 1 88 ? 5.185 -12.680 -26.163 1.00 46.25 88 PRO A CA 1
ATOM 708 C C . PRO A 1 88 ? 6.506 -11.913 -26.013 1.00 46.25 88 PRO A C 1
ATOM 710 O O . PRO A 1 88 ? 6.701 -10.838 -26.581 1.00 46.25 88 PRO A O 1
ATOM 713 N N . GLN A 1 89 ? 7.404 -12.436 -25.182 1.00 53.75 89 GLN A N 1
ATOM 714 C CA . GLN A 1 89 ? 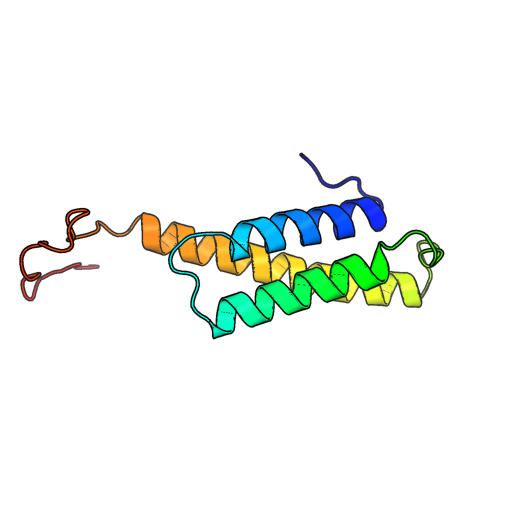8.734 -11.869 -25.012 1.00 53.75 89 GLN A CA 1
ATOM 715 C C . GLN A 1 89 ? 9.602 -12.347 -26.178 1.00 53.75 89 GLN A C 1
ATOM 717 O O . GLN A 1 89 ? 9.899 -13.535 -26.283 1.00 53.75 89 GLN A O 1
ATOM 722 N N . ASN A 1 90 ? 10.031 -11.432 -27.053 1.00 51.16 90 ASN A N 1
ATOM 723 C CA . ASN A 1 90 ? 11.066 -11.721 -28.051 1.00 51.16 90 ASN A CA 1
ATOM 724 C C . ASN A 1 90 ? 12.466 -11.546 -27.438 1.00 51.16 90 ASN A C 1
ATOM 726 O O . ASN A 1 90 ? 13.301 -10.78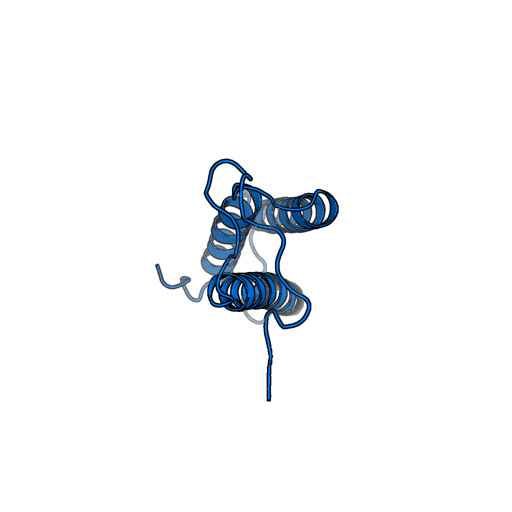4 -27.915 1.00 51.16 90 ASN A O 1
ATOM 730 N N . THR A 1 91 ? 12.700 -12.205 -26.309 1.00 52.81 91 THR A N 1
ATOM 731 C CA . THR A 1 91 ? 14.003 -12.240 -25.651 1.00 52.81 91 THR A CA 1
ATOM 732 C C . THR A 1 91 ? 14.219 -13.628 -25.073 1.00 52.81 91 THR A C 1
ATOM 734 O O . THR A 1 91 ? 13.471 -14.097 -24.218 1.00 52.81 91 THR A O 1
ATOM 737 N N . ARG A 1 92 ? 15.271 -14.309 -25.543 1.00 50.56 92 ARG A N 1
ATOM 738 C CA . ARG A 1 92 ? 15.829 -15.458 -24.823 1.00 50.56 92 ARG A CA 1
ATOM 739 C C . ARG A 1 92 ? 16.365 -14.982 -23.467 1.00 50.56 92 ARG A C 1
ATOM 741 O O . ARG A 1 92 ? 16.757 -13.826 -23.321 1.00 50.56 92 ARG A O 1
ATOM 748 N N . ALA A 1 93 ? 16.406 -15.881 -22.483 1.00 52.84 93 ALA A N 1
ATOM 749 C CA . ALA A 1 93 ? 16.821 -15.593 -21.103 1.00 52.84 93 ALA A CA 1
ATOM 750 C C . ALA A 1 93 ? 18.270 -15.070 -20.954 1.00 52.84 93 ALA A C 1
ATOM 752 O O . ALA A 1 93 ? 18.654 -14.627 -19.877 1.00 52.84 93 ALA A O 1
ATOM 753 N N . ASP A 1 94 ? 19.069 -15.113 -22.021 1.00 55.97 94 ASP A N 1
ATOM 754 C CA . ASP A 1 94 ? 20.442 -14.607 -22.114 1.00 55.97 94 ASP A CA 1
ATOM 755 C C . ASP A 1 94 ? 20.541 -13.213 -22.769 1.00 55.97 94 ASP A C 1
ATOM 757 O O . ASP A 1 94 ? 21.641 -12.712 -22.993 1.00 55.97 94 ASP A O 1
ATOM 761 N N . GLY A 1 95 ? 19.410 -12.575 -23.091 1.00 51.62 95 GLY A N 1
ATOM 762 C CA . GLY A 1 95 ? 19.375 -11.264 -23.744 1.00 51.62 95 GLY A CA 1
ATOM 763 C C . GLY A 1 95 ? 19.718 -11.287 -25.238 1.00 51.62 95 GLY A C 1
ATOM 764 O O . GLY A 1 95 ? 19.803 -10.225 -25.846 1.00 51.62 95 GLY A O 1
ATOM 765 N N . SER A 1 96 ? 19.875 -12.467 -25.852 1.00 57.00 96 SER A N 1
ATOM 766 C CA . SER A 1 96 ? 20.232 -12.625 -27.274 1.00 57.00 96 SER A CA 1
ATOM 767 C C . SER A 1 96 ? 19.034 -12.664 -28.234 1.00 57.00 96 SER A C 1
ATOM 769 O O . SER A 1 96 ? 19.154 -13.173 -29.347 1.00 57.00 96 SER A O 1
ATOM 771 N N . GLY A 1 97 ? 17.865 -12.168 -27.808 1.00 54.75 97 GLY A N 1
ATOM 772 C CA . GLY A 1 97 ? 16.678 -12.108 -28.669 1.00 54.75 97 GLY A CA 1
ATOM 773 C C . GLY A 1 97 ? 17.003 -11.435 -30.003 1.00 54.75 97 GLY A C 1
ATOM 774 O O . GLY A 1 97 ? 17.691 -10.413 -30.022 1.00 54.75 97 GLY A O 1
ATOM 775 N N . GLU A 1 98 ? 16.556 -12.025 -31.115 1.00 55.47 98 GLU A N 1
ATOM 776 C CA . GLU A 1 98 ? 16.737 -11.398 -32.424 1.00 55.47 98 GLU A CA 1
ATOM 777 C C . GLU A 1 98 ? 16.071 -10.014 -32.421 1.00 55.47 98 GLU A C 1
ATOM 779 O O . GLU A 1 98 ? 15.013 -9.852 -31.801 1.00 55.47 98 GLU A O 1
ATOM 784 N N . PRO A 1 99 ? 16.664 -9.001 -33.082 1.00 57.00 99 PRO A N 1
ATOM 785 C CA . PRO A 1 99 ? 16.044 -7.690 -33.174 1.00 57.00 99 PRO A CA 1
ATOM 786 C C . P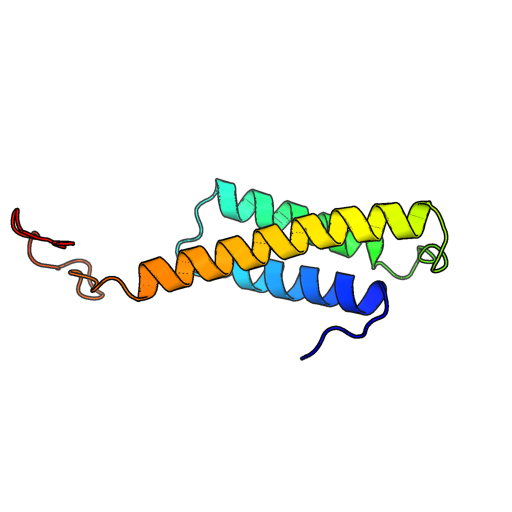RO A 1 99 ? 14.649 -7.848 -33.779 1.00 57.00 99 PRO A C 1
ATOM 788 O O . PRO A 1 99 ? 14.496 -8.292 -34.917 1.00 57.00 99 PRO A O 1
ATOM 791 N N . VAL A 1 100 ? 13.634 -7.515 -32.982 1.00 61.00 100 VAL A N 1
ATOM 792 C CA . VAL A 1 100 ? 12.237 -7.482 -33.410 1.00 61.00 100 VAL A CA 1
ATOM 793 C C . VAL A 1 100 ? 12.129 -6.671 -34.703 1.00 61.00 100 VAL A C 1
ATOM 795 O O . VAL A 1 100 ? 12.582 -5.527 -34.770 1.00 61.00 100 VAL A O 1
ATOM 798 N N . GLY A 1 101 ? 11.571 -7.280 -35.751 1.00 56.34 101 GLY A N 1
ATOM 799 C CA . GLY A 1 101 ? 11.256 -6.570 -36.988 1.00 56.34 101 GLY A CA 1
ATOM 800 C C . GLY A 1 101 ? 10.215 -5.466 -36.747 1.00 56.34 101 GLY A C 1
ATOM 801 O O . GLY A 1 101 ? 9.601 -5.431 -35.679 1.00 56.34 101 GLY A O 1
ATOM 802 N N . PRO A 1 102 ? 9.965 -4.584 -37.732 1.00 56.75 102 PRO A N 1
ATOM 803 C CA . PRO A 1 102 ? 9.008 -3.467 -37.617 1.00 56.75 102 PRO A CA 1
ATOM 804 C C . PRO A 1 102 ? 7.552 -3.883 -37.315 1.00 56.75 102 PRO A C 1
ATOM 806 O O . PRO A 1 102 ? 6.708 -3.034 -37.052 1.00 56.75 102 PRO A O 1
ATOM 809 N N . ASP A 1 103 ? 7.296 -5.186 -37.299 1.00 62.22 103 ASP A N 1
ATOM 810 C CA . ASP A 1 103 ? 6.009 -5.865 -37.257 1.00 62.22 103 ASP A CA 1
ATOM 811 C C . ASP A 1 103 ? 5.696 -6.468 -35.863 1.00 62.22 103 ASP A C 1
ATOM 813 O O . ASP A 1 103 ? 4.879 -7.381 -35.726 1.00 62.22 103 ASP A O 1
ATOM 817 N N . TRP A 1 104 ? 6.370 -6.003 -34.800 1.00 51.56 104 TRP A N 1
ATOM 818 C CA . TRP A 1 104 ? 6.262 -6.580 -33.453 1.00 51.56 104 TRP A CA 1
ATOM 819 C C . TRP A 1 104 ? 5.851 -5.587 -32.349 1.00 51.56 104 TRP A C 1
ATOM 821 O O . TRP A 1 104 ? 6.494 -4.546 -32.200 1.00 51.56 104 TRP A O 1
ATOM 831 N N . PRO A 1 105 ? 4.922 -5.969 -31.451 1.00 53.66 105 PRO A N 1
ATOM 832 C CA . PRO A 1 105 ? 3.809 -6.882 -31.682 1.00 53.66 105 PRO A CA 1
ATOM 833 C C . PRO A 1 105 ? 2.645 -6.100 -32.306 1.00 53.66 105 PRO A C 1
ATOM 835 O O . PRO A 1 105 ? 2.201 -5.091 -31.757 1.00 53.66 105 PRO A O 1
ATOM 838 N N . PHE A 1 106 ? 2.145 -6.561 -33.454 1.00 53.62 106 PHE A N 1
ATOM 839 C CA . PHE A 1 106 ? 0.900 -6.044 -34.012 1.00 53.62 106 PHE A CA 1
ATOM 840 C C . PHE A 1 106 ? -0.265 -6.285 -33.044 1.00 53.62 106 PHE A C 1
ATOM 842 O O . PHE A 1 106 ? -0.542 -7.422 -32.662 1.00 53.62 106 PHE A O 1
ATOM 849 N N . TYR A 1 107 ? -0.965 -5.210 -32.698 1.00 45.94 107 TYR A N 1
ATOM 850 C CA . TYR A 1 107 ? -2.379 -5.261 -32.348 1.00 45.94 107 TYR A CA 1
ATOM 851 C C . TYR A 1 107 ? -3.144 -4.782 -33.590 1.00 45.94 107 TYR A C 1
ATOM 853 O O . TYR A 1 107 ? -2.818 -3.713 -34.109 1.00 45.94 107 TYR A O 1
ATOM 861 N N . GLU A 1 108 ? -4.085 -5.588 -34.094 1.00 42.81 108 GLU A N 1
ATOM 862 C CA . GLU A 1 108 ? -5.101 -5.123 -35.058 1.00 42.81 108 GLU A CA 1
ATOM 863 C C . GLU A 1 108 ? -6.003 -4.047 -34.435 1.00 42.81 108 GLU A C 1
ATOM 865 O O . GLU A 1 108 ? -6.324 -4.166 -33.226 1.00 42.81 108 GLU A O 1
#